Protein AF-A0A5E6TXR2-F1 (afdb_monomer_lite)

pLDDT: mean 78.75, std 15.95, range [45.56, 95.56]

InterPro domains:
  IPR027843 Domain of unknown function DUF4440 [PF14534] (9-65)
  IPR032710 NTF2-like domain superfamily [SSF54427] (4-64)

Secondary structure (DSSP, 8-state):
-HHHHHHHHHHHHHHHH-HHHHT-HHHHHHHS-TT-EEE-TTS-EEEHHHHHHHHHHHHHHHHHHHHHHHHHHHHTT-PPP-

Sequence (82 aa):
MTDTLLNEICALETALQQSQVRNDRIRLDGLLHESFEEIGRSGRHYCKATVLQDLSHALKAWHSAASRRMRRESAAAHSPQD

Foldseek 3Di:
DVVVVVVVVVVLVVLCPDPVQLLDLVSLLVSFDQPDWDQDPVRDIDGNVRSSVVSVVVVVVVVVVVVVVVVVVVVVVDDDDD

Organism: Pseudomonas fluorescens (NCBI:txid294)

Radius of gyration: 20.26 Å; chains: 1; bounding box: 59×46×38 Å

Structure (mmCIF, N/CA/C/O backbone):
data_AF-A0A5E6TXR2-F1
#
_entry.id   AF-A0A5E6TXR2-F1
#
loop_
_atom_site.group_PDB
_atom_site.id
_atom_site.type_symbol
_atom_site.label_atom_id
_atom_site.label_alt_id
_atom_site.label_comp_id
_atom_site.label_asym_id
_atom_site.label_entity_id
_atom_site.label_seq_id
_atom_site.pdbx_PDB_ins_code
_atom_site.Cartn_x
_atom_site.Cartn_y
_atom_site.Cartn_z
_atom_site.occupancy
_atom_site.B_iso_or_equiv
_atom_site.auth_seq_id
_atom_site.auth_comp_id
_atom_site.auth_asym_id
_atom_site.auth_atom_id
_atom_site.pdbx_PDB_model_num
ATOM 1 N N . MET A 1 1 ? -18.193 4.158 21.749 1.00 54.78 1 MET A N 1
ATOM 2 C CA . MET A 1 1 ? -18.377 3.711 20.345 1.00 54.78 1 MET A CA 1
ATOM 3 C C . MET A 1 1 ? -17.276 4.217 19.417 1.00 54.78 1 MET A C 1
ATOM 5 O O . MET A 1 1 ? -16.939 3.504 18.486 1.00 54.78 1 MET A O 1
ATOM 9 N N . THR A 1 2 ? -16.675 5.383 19.672 1.00 66.00 2 THR A N 1
ATOM 10 C CA . THR A 1 2 ? -15.493 5.887 18.943 1.00 66.00 2 THR A CA 1
ATOM 11 C C . THR A 1 2 ? -14.263 4.993 19.097 1.00 66.00 2 THR A C 1
ATOM 13 O O . THR A 1 2 ? -13.545 4.775 18.128 1.00 66.00 2 THR A O 1
ATOM 16 N N . ASP A 1 3 ? -14.071 4.412 20.282 1.00 80.75 3 ASP A N 1
ATOM 17 C CA . ASP A 1 3 ? -12.884 3.602 20.584 1.00 80.75 3 ASP A CA 1
ATOM 18 C C . ASP A 1 3 ? -12.824 2.310 19.761 1.00 80.75 3 ASP A C 1
ATOM 20 O O . ASP A 1 3 ? -11.747 1.859 19.393 1.00 80.75 3 ASP A O 1
ATOM 24 N N . THR A 1 4 ? -13.975 1.727 19.412 1.00 90.12 4 THR A N 1
ATOM 25 C CA . THR A 1 4 ? -14.036 0.509 18.590 1.00 90.12 4 THR A CA 1
ATOM 26 C C . THR A 1 4 ? -13.603 0.782 17.152 1.00 90.12 4 THR A C 1
ATOM 28 O O . THR A 1 4 ? -12.771 0.051 16.625 1.00 90.12 4 THR A O 1
ATOM 31 N N . LEU A 1 5 ? -14.116 1.857 16.545 1.00 91.06 5 LEU A N 1
ATOM 32 C CA . LEU A 1 5 ? -13.751 2.251 15.183 1.00 91.06 5 LEU A CA 1
ATOM 33 C C . LEU A 1 5 ? -12.282 2.681 15.099 1.00 91.06 5 LEU A C 1
ATOM 35 O O . LEU A 1 5 ? -11.582 2.303 14.166 1.00 91.06 5 LEU A O 1
ATOM 39 N N . LEU A 1 6 ? -11.802 3.442 16.087 1.00 93.31 6 LEU A N 1
ATOM 40 C CA . LEU A 1 6 ? -10.398 3.842 16.153 1.00 93.31 6 LEU A CA 1
ATOM 41 C C . LEU A 1 6 ? -9.479 2.617 16.235 1.00 93.31 6 LEU A C 1
ATOM 43 O O . LEU A 1 6 ? -8.512 2.526 15.484 1.00 93.31 6 LEU A O 1
ATOM 47 N N . ASN A 1 7 ? -9.812 1.650 17.094 1.00 94.56 7 ASN A N 1
ATOM 48 C CA . ASN A 1 7 ? -9.044 0.412 17.213 1.00 94.56 7 ASN A CA 1
ATOM 49 C C . ASN A 1 7 ? -9.036 -0.391 15.906 1.00 94.56 7 ASN A C 1
ATOM 51 O O . ASN A 1 7 ? -8.003 -0.950 15.542 1.00 94.56 7 ASN A O 1
ATOM 55 N N . GLU A 1 8 ? -10.162 -0.432 15.190 1.00 93.19 8 GLU A N 1
ATOM 56 C CA . GLU A 1 8 ? -10.260 -1.100 13.891 1.00 93.19 8 GLU A CA 1
ATOM 57 C C . GLU A 1 8 ? -9.379 -0.419 12.835 1.00 93.19 8 GLU A C 1
ATOM 59 O O . GLU A 1 8 ? -8.589 -1.092 12.172 1.00 93.19 8 GLU A O 1
ATOM 64 N N . ILE A 1 9 ? -9.421 0.913 12.738 1.00 91.31 9 ILE A N 1
ATOM 65 C CA . ILE A 1 9 ? -8.568 1.677 11.816 1.00 91.31 9 ILE A CA 1
ATOM 66 C C . ILE A 1 9 ? -7.086 1.456 12.142 1.00 91.31 9 ILE A C 1
ATOM 68 O O . ILE A 1 9 ? -6.310 1.113 11.250 1.00 91.31 9 ILE A O 1
ATOM 72 N N . CYS A 1 10 ? -6.689 1.555 13.415 1.00 93.81 10 CYS A N 1
ATOM 73 C CA . CYS A 1 10 ? -5.301 1.325 13.820 1.00 93.81 10 CYS A CA 1
ATOM 74 C C . CYS A 1 10 ? -4.833 -0.107 13.516 1.00 93.81 10 CYS A C 1
ATOM 76 O O . CYS A 1 10 ? -3.680 -0.312 13.123 1.00 93.81 10 CYS A O 1
ATOM 78 N N . ALA A 1 11 ? -5.706 -1.105 13.674 1.00 92.88 11 ALA A N 1
ATOM 79 C CA . ALA A 1 11 ? -5.389 -2.489 13.334 1.00 92.88 11 ALA A CA 1
ATOM 80 C C . ALA A 1 11 ? -5.158 -2.661 11.823 1.00 92.88 11 ALA A C 1
ATOM 82 O O . ALA A 1 11 ? -4.185 -3.307 11.423 1.00 92.88 11 ALA A O 1
ATOM 83 N N . LEU A 1 12 ? -6.000 -2.044 10.987 1.00 90.31 12 LEU A N 1
ATOM 84 C CA . LEU A 1 12 ? -5.871 -2.076 9.526 1.00 90.31 12 LEU A CA 1
ATOM 85 C C . LEU A 1 12 ? -4.606 -1.350 9.043 1.00 90.31 12 LEU A C 1
ATOM 87 O O . LEU A 1 12 ? -3.856 -1.893 8.229 1.00 90.31 12 LEU A O 1
ATOM 91 N N . GLU A 1 13 ? -4.315 -0.166 9.583 1.00 89.25 13 GLU A N 1
ATOM 92 C CA . GLU A 1 13 ? -3.089 0.583 9.277 1.00 89.25 13 GLU A CA 1
ATOM 93 C C . GLU A 1 13 ? -1.833 -0.192 9.683 1.00 89.25 13 GLU A C 1
ATOM 95 O O . GLU A 1 13 ? -0.865 -0.267 8.924 1.00 89.25 13 GLU A O 1
ATOM 100 N N . THR A 1 14 ? -1.858 -0.821 10.861 1.00 91.38 14 THR A N 1
ATOM 101 C CA . THR A 1 14 ? -0.750 -1.659 11.331 1.00 91.38 14 THR A CA 1
ATOM 102 C C . THR A 1 14 ? -0.540 -2.848 10.398 1.00 91.38 14 THR A C 1
ATOM 104 O O . THR A 1 14 ? 0.597 -3.142 10.024 1.00 91.38 14 THR A O 1
ATOM 107 N N . ALA A 1 15 ? -1.618 -3.516 9.975 1.00 86.56 15 ALA A N 1
ATOM 108 C CA . ALA A 1 15 ? -1.539 -4.622 9.026 1.00 86.56 15 ALA A CA 1
ATOM 109 C C . ALA A 1 15 ? -0.917 -4.178 7.690 1.00 86.56 15 ALA A C 1
ATOM 111 O O . ALA A 1 15 ? -0.031 -4.861 7.179 1.00 86.56 15 ALA A O 1
ATOM 112 N N . LEU A 1 16 ? -1.294 -3.007 7.164 1.00 85.50 16 LEU A N 1
ATOM 113 C CA . LEU A 1 16 ? -0.742 -2.444 5.922 1.00 85.50 16 LEU A CA 1
ATOM 114 C C . LEU A 1 16 ? 0.768 -2.151 5.971 1.00 85.50 16 LEU A C 1
ATOM 116 O O . LEU A 1 16 ? 1.410 -2.073 4.919 1.00 85.50 16 LEU A O 1
ATOM 120 N N . GLN A 1 17 ? 1.355 -1.997 7.158 1.00 83.50 17 GLN A N 1
ATOM 121 C CA . GLN A 1 17 ? 2.797 -1.776 7.322 1.00 83.50 17 GLN A CA 1
ATOM 122 C C . GLN A 1 17 ? 3.605 -3.080 7.401 1.00 83.50 17 GLN A C 1
ATOM 124 O O . GLN A 1 17 ? 4.824 -3.059 7.229 1.00 83.50 17 GLN A O 1
ATOM 129 N N . GLN A 1 18 ? 2.956 -4.226 7.619 1.00 84.75 18 GLN A N 1
ATOM 130 C CA . GLN A 1 18 ? 3.642 -5.511 7.735 1.00 84.75 18 GLN A CA 1
ATOM 131 C C . GLN A 1 18 ? 4.122 -6.006 6.369 1.00 84.75 18 GLN A C 1
ATOM 133 O O . GLN A 1 18 ? 3.344 -6.145 5.423 1.00 84.75 18 GLN A O 1
ATOM 138 N N . SER A 1 19 ? 5.404 -6.361 6.272 1.00 81.44 19 SER A N 1
ATOM 139 C CA . SER A 1 19 ? 6.027 -6.871 5.043 1.00 81.44 19 SER A CA 1
ATOM 140 C C . SER A 1 19 ? 5.291 -8.085 4.465 1.00 81.44 19 SER A C 1
ATOM 142 O O . SER A 1 19 ? 5.176 -8.227 3.252 1.00 81.44 19 SER A O 1
ATOM 144 N N . GLN A 1 20 ? 4.772 -8.957 5.331 1.00 81.50 20 GLN A N 1
ATOM 145 C CA . GLN A 1 20 ? 4.021 -10.157 4.963 1.00 81.50 20 GLN A CA 1
ATOM 146 C C . GLN A 1 20 ? 2.678 -9.820 4.303 1.00 81.50 20 GLN A C 1
ATOM 148 O O . GLN A 1 20 ? 2.229 -10.560 3.439 1.00 81.50 20 GLN A O 1
ATOM 153 N N . VAL A 1 21 ? 2.052 -8.706 4.693 1.00 80.56 21 VAL A N 1
ATOM 154 C CA . VAL A 1 21 ? 0.796 -8.219 4.108 1.00 80.56 21 VAL A CA 1
ATOM 155 C C . VAL A 1 21 ? 1.078 -7.453 2.819 1.00 80.56 21 VAL A C 1
ATOM 157 O O . VAL A 1 21 ? 0.446 -7.720 1.804 1.00 80.56 21 VAL A O 1
ATOM 160 N N . ARG A 1 22 ? 2.085 -6.569 2.812 1.00 79.69 22 ARG A N 1
ATOM 161 C CA . ARG A 1 22 ? 2.483 -5.810 1.612 1.00 79.69 22 ARG A CA 1
ATOM 162 C C . ARG A 1 22 ? 2.972 -6.691 0.462 1.00 79.69 22 ARG A C 1
ATOM 164 O O . ARG A 1 22 ? 2.877 -6.278 -0.689 1.00 7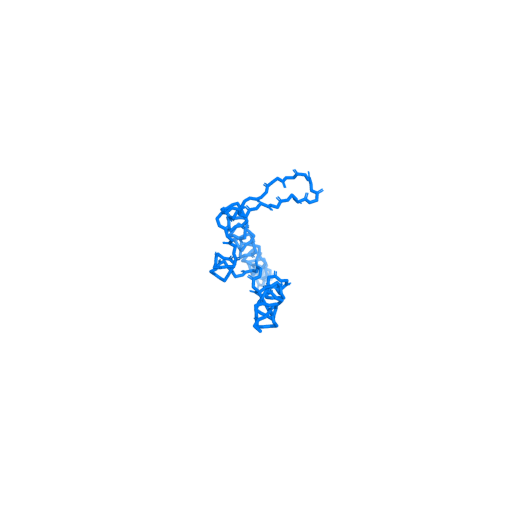9.69 22 ARG A O 1
ATOM 171 N N . ASN A 1 23 ? 3.490 -7.882 0.766 1.00 83.94 23 ASN A N 1
ATOM 172 C CA . ASN A 1 23 ? 3.943 -8.846 -0.235 1.00 83.94 23 ASN A CA 1
ATOM 173 C C . ASN A 1 23 ? 2.883 -9.898 -0.617 1.00 83.94 23 ASN A C 1
ATOM 175 O O . ASN A 1 23 ? 3.129 -10.704 -1.516 1.00 83.94 23 ASN A O 1
ATOM 179 N N . ASP A 1 24 ? 1.715 -9.899 0.032 1.00 85.75 24 ASP A N 1
ATOM 180 C CA . ASP A 1 24 ? 0.597 -10.792 -0.276 1.00 85.75 24 ASP A CA 1
ATOM 181 C C . ASP A 1 24 ? -0.452 -10.029 -1.086 1.00 85.75 24 ASP A C 1
ATOM 183 O O . ASP A 1 24 ? -1.150 -9.150 -0.582 1.00 85.75 24 ASP A O 1
ATOM 187 N N . ARG A 1 25 ? -0.578 -10.389 -2.366 1.00 89.12 25 ARG A N 1
ATOM 188 C CA . ARG A 1 25 ? -1.496 -9.706 -3.277 1.00 89.12 25 ARG A CA 1
ATOM 189 C C . ARG A 1 25 ? -2.950 -9.788 -2.813 1.00 89.12 25 ARG A C 1
ATOM 191 O O . ARG A 1 25 ? -3.659 -8.800 -2.955 1.00 89.12 25 ARG A O 1
ATOM 198 N N . ILE A 1 26 ? -3.397 -10.936 -2.304 1.00 88.81 26 ILE A N 1
ATOM 199 C CA . ILE A 1 26 ? -4.804 -11.140 -1.930 1.00 88.81 26 ILE A CA 1
ATOM 200 C C . ILE A 1 26 ? -5.128 -10.296 -0.697 1.00 88.81 26 ILE A C 1
ATOM 202 O O . ILE A 1 26 ? -6.148 -9.613 -0.663 1.00 88.81 26 ILE A O 1
ATOM 206 N N . ARG A 1 27 ? -4.234 -10.292 0.299 1.00 88.12 27 ARG A N 1
ATOM 207 C CA . A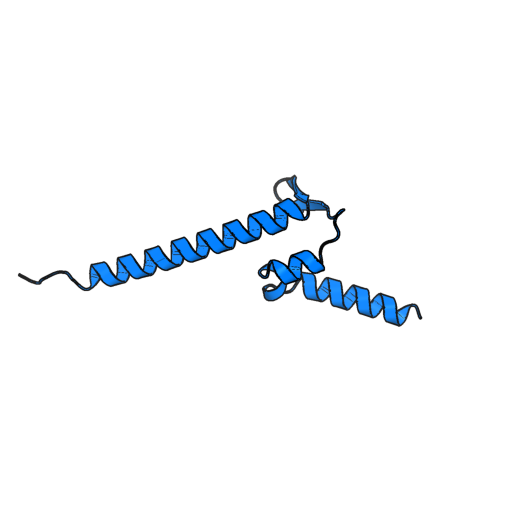RG A 1 27 ? -4.418 -9.465 1.500 1.00 88.12 27 ARG A CA 1
ATOM 208 C C . ARG A 1 27 ? -4.366 -7.976 1.187 1.00 88.12 27 ARG A C 1
ATOM 210 O O . ARG A 1 27 ? -5.189 -7.224 1.697 1.00 88.12 27 ARG A O 1
ATOM 217 N N . LEU A 1 28 ? -3.424 -7.555 0.347 1.00 89.88 28 LEU A N 1
ATOM 218 C CA . LEU A 1 28 ? -3.296 -6.154 -0.035 1.00 89.88 28 LEU A CA 1
ATOM 219 C C . LEU A 1 28 ? -4.513 -5.670 -0.840 1.00 89.88 28 LEU A C 1
ATOM 221 O O . LEU A 1 28 ? -4.977 -4.556 -0.627 1.00 89.88 28 LEU A O 1
ATOM 225 N N . ASP A 1 29 ? -5.073 -6.514 -1.709 1.00 92.88 29 ASP A N 1
ATOM 226 C CA . ASP A 1 29 ? -6.278 -6.203 -2.488 1.00 92.88 29 ASP A CA 1
ATOM 227 C C . ASP A 1 29 ? -7.502 -5.918 -1.601 1.00 92.88 29 ASP A C 1
ATOM 229 O O . ASP A 1 29 ? -8.244 -4.972 -1.863 1.00 92.88 29 ASP A O 1
ATOM 233 N N . GLY A 1 30 ? -7.678 -6.678 -0.515 1.00 90.44 30 GLY A N 1
ATOM 234 C CA . GLY A 1 30 ? -8.766 -6.462 0.445 1.00 90.44 30 GLY A CA 1
ATOM 235 C C . GLY A 1 30 ? -8.589 -5.236 1.350 1.00 90.44 30 GLY A C 1
ATOM 236 O O . GLY A 1 30 ? -9.573 -4.730 1.880 1.00 90.44 30 GLY A O 1
ATOM 237 N N . LEU A 1 31 ? -7.355 -4.755 1.529 1.00 90.50 31 LEU A N 1
ATOM 238 C CA . LEU A 1 31 ? -7.049 -3.600 2.385 1.00 90.50 31 LEU A CA 1
ATOM 239 C C . LEU A 1 31 ? -7.033 -2.271 1.623 1.00 90.50 31 LEU A C 1
ATOM 241 O O . LEU A 1 31 ? -7.216 -1.217 2.229 1.00 90.50 31 LEU A O 1
ATOM 245 N N . LEU A 1 32 ? -6.799 -2.296 0.309 1.00 91.75 32 LEU A N 1
ATOM 246 C CA . LEU A 1 32 ? -6.800 -1.091 -0.514 1.00 91.75 32 LEU A CA 1
ATOM 247 C C . LEU A 1 32 ? -8.205 -0.797 -1.048 1.00 91.75 32 LEU A C 1
ATOM 249 O O . LEU A 1 32 ? -8.823 -1.616 -1.731 1.00 91.75 32 LEU A O 1
ATOM 253 N N . HIS A 1 33 ? -8.680 0.417 -0.787 1.00 93.44 33 HIS A N 1
ATOM 254 C CA . HIS A 1 33 ? -9.911 0.933 -1.378 1.00 93.44 33 HIS A CA 1
ATOM 255 C C . HIS A 1 33 ? -9.730 1.211 -2.883 1.00 93.44 33 HIS A C 1
ATOM 257 O O . HIS A 1 33 ? -8.624 1.495 -3.339 1.00 93.44 33 HIS A O 1
ATOM 263 N N . GLU A 1 34 ? -10.809 1.174 -3.669 1.00 93.31 34 GLU A N 1
ATOM 264 C CA . GLU A 1 34 ? -10.742 1.412 -5.125 1.00 93.31 34 GLU A CA 1
ATOM 265 C C . GLU A 1 34 ? -10.257 2.823 -5.485 1.00 93.31 34 GLU A C 1
ATOM 267 O O . GLU A 1 34 ? -9.588 3.018 -6.495 1.00 93.31 34 GLU A O 1
ATOM 272 N N . SER A 1 35 ? -10.532 3.804 -4.624 1.00 95.00 35 SER A N 1
ATOM 273 C CA . SER A 1 35 ? -10.045 5.184 -4.766 1.00 95.00 35 SER A CA 1
ATOM 274 C C . SER A 1 35 ? -8.646 5.406 -4.178 1.00 95.00 35 SER A C 1
ATOM 276 O O . SER A 1 35 ? -8.283 6.543 -3.886 1.00 95.00 35 SER A O 1
ATOM 278 N N . PHE A 1 36 ? -7.896 4.340 -3.889 1.00 93.06 36 PHE A N 1
ATOM 279 C CA . PHE A 1 36 ? -6.551 4.459 -3.340 1.00 93.06 36 PHE A CA 1
ATOM 280 C C . PHE A 1 36 ? -5.612 5.147 -4.334 1.00 93.06 36 PHE A C 1
ATOM 282 O O . PHE A 1 36 ? -5.494 4.716 -5.485 1.00 93.06 36 PHE A O 1
ATOM 289 N N . GLU A 1 37 ? -4.887 6.149 -3.837 1.00 94.75 37 GLU A N 1
ATOM 290 C CA . GLU A 1 37 ? -3.833 6.861 -4.549 1.00 94.75 37 GLU A CA 1
ATOM 291 C C . GLU A 1 37 ? -2.616 7.063 -3.635 1.00 94.75 37 GLU A C 1
ATOM 293 O O . GLU A 1 37 ? -2.743 7.489 -2.488 1.00 94.75 37 GLU A O 1
ATOM 298 N N . GLU A 1 38 ? -1.423 6.781 -4.155 1.00 92.06 38 GLU A N 1
ATOM 299 C CA . GLU A 1 38 ? -0.139 7.007 -3.490 1.00 92.06 38 GLU A CA 1
ATOM 300 C C . GLU A 1 38 ? 0.833 7.687 -4.458 1.00 92.06 38 GLU A C 1
ATOM 302 O O . GLU A 1 38 ? 0.907 7.343 -5.639 1.00 92.06 38 GLU A O 1
ATOM 307 N N . ILE A 1 39 ? 1.618 8.639 -3.954 1.00 93.75 39 ILE A N 1
ATOM 308 C CA . ILE A 1 39 ? 2.713 9.261 -4.702 1.00 93.75 39 ILE A CA 1
ATOM 309 C C . ILE A 1 39 ? 4.022 8.701 -4.152 1.00 93.75 39 ILE A C 1
ATOM 311 O O . ILE A 1 39 ? 4.403 8.966 -3.012 1.00 93.75 39 ILE A O 1
ATOM 315 N N . GLY A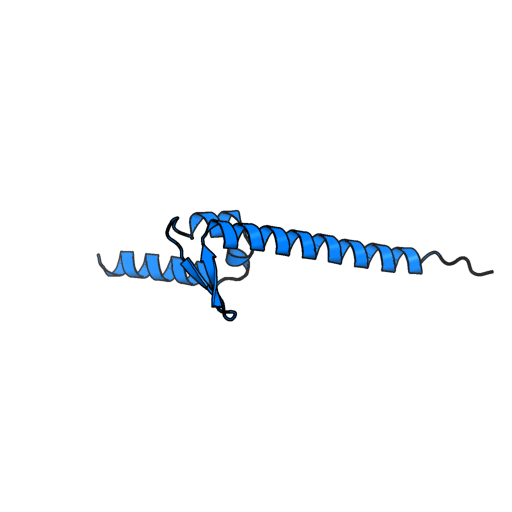 1 40 ? 4.718 7.911 -4.969 1.00 88.25 40 GLY A N 1
ATOM 316 C CA . GLY A 1 40 ? 6.001 7.330 -4.593 1.00 88.25 40 GLY A CA 1
ATOM 317 C C . GLY A 1 40 ? 7.111 8.380 -4.517 1.00 88.25 40 GLY A C 1
ATOM 318 O O . GLY A 1 40 ? 6.998 9.482 -5.051 1.00 88.25 40 GLY A O 1
ATOM 319 N N . ARG A 1 41 ? 8.257 8.011 -3.930 1.00 88.81 41 ARG A N 1
ATOM 320 C CA . ARG A 1 41 ? 9.430 8.906 -3.802 1.00 88.81 41 ARG A CA 1
ATOM 321 C C . ARG A 1 41 ? 9.943 9.476 -5.133 1.00 88.81 41 ARG A C 1
ATOM 323 O O . ARG A 1 41 ? 10.626 10.490 -5.130 1.00 88.81 41 ARG A O 1
ATOM 330 N N . SER A 1 42 ? 9.643 8.825 -6.254 1.00 91.56 42 SER A N 1
ATOM 331 C CA . SER A 1 42 ? 9.990 9.281 -7.606 1.00 91.56 42 SER A CA 1
ATOM 332 C C . SER A 1 42 ? 9.008 10.300 -8.197 1.00 91.56 42 SER A C 1
ATOM 334 O O . SER A 1 42 ? 9.214 10.744 -9.322 1.00 91.56 42 SER A O 1
ATOM 336 N N . GLY A 1 43 ? 7.917 10.624 -7.497 1.00 93.25 43 GLY A N 1
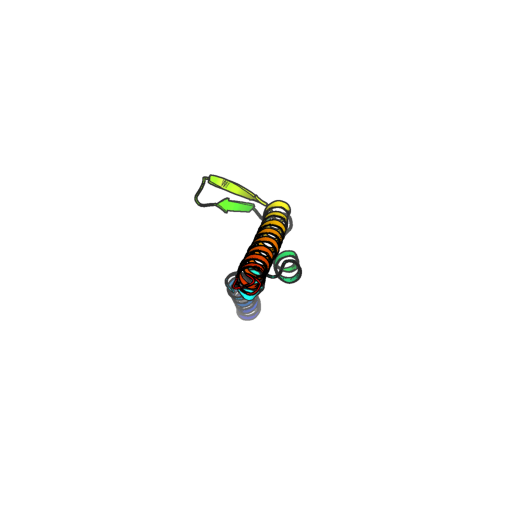ATOM 337 C CA . GLY A 1 43 ? 6.792 11.392 -8.039 1.00 93.25 43 GLY A CA 1
ATOM 338 C C . GLY A 1 43 ? 5.830 10.557 -8.890 1.00 93.25 43 GLY A C 1
ATOM 339 O O . GLY A 1 43 ? 4.868 11.089 -9.436 1.00 93.25 43 GLY A O 1
ATOM 340 N N . ARG A 1 44 ? 6.060 9.243 -9.020 1.00 93.12 44 ARG A N 1
ATOM 341 C CA . ARG A 1 44 ? 5.134 8.354 -9.727 1.00 93.12 44 ARG A CA 1
ATOM 342 C C . ARG A 1 44 ? 3.860 8.162 -8.907 1.00 93.12 44 ARG A C 1
ATOM 344 O O . ARG A 1 44 ? 3.937 7.865 -7.718 1.00 93.12 44 ARG A O 1
ATOM 351 N N . HIS A 1 45 ? 2.716 8.280 -9.571 1.00 93.94 45 HIS A N 1
ATOM 352 C CA . HIS A 1 45 ? 1.410 7.981 -8.997 1.00 93.94 45 HIS A CA 1
ATOM 353 C C . HIS A 1 45 ? 1.116 6.482 -9.079 1.00 93.94 45 HIS A C 1
ATOM 355 O O . HIS A 1 45 ? 1.369 5.839 -10.103 1.00 93.94 45 HIS A O 1
ATOM 361 N N . TYR A 1 46 ? 0.553 5.955 -8.001 1.00 93.12 46 TYR A N 1
ATOM 362 C CA . TYR A 1 46 ? 0.162 4.569 -7.843 1.00 93.12 46 TYR A CA 1
ATOM 363 C C . TYR A 1 46 ? -1.299 4.505 -7.416 1.00 93.12 46 TYR A C 1
ATOM 365 O O . TYR A 1 46 ? -1.666 5.026 -6.370 1.00 93.12 46 TYR A O 1
ATOM 373 N N . CYS A 1 47 ? -2.126 3.834 -8.209 1.00 95.56 47 CYS A N 1
ATOM 374 C CA . CYS A 1 47 ? -3.452 3.395 -7.791 1.00 95.56 47 CYS A CA 1
ATOM 375 C C . CYS A 1 47 ? -3.430 1.918 -7.377 1.00 95.56 47 CYS A C 1
ATOM 377 O O . CYS A 1 47 ? -2.462 1.197 -7.661 1.00 95.56 47 CYS A O 1
ATOM 379 N N . LYS A 1 48 ? -4.524 1.435 -6.777 1.00 94.50 48 LYS A N 1
ATOM 380 C CA . LYS A 1 48 ? -4.681 0.037 -6.338 1.00 94.50 48 LYS A CA 1
ATOM 381 C C . LYS A 1 48 ? -4.245 -0.969 -7.410 1.00 94.50 48 LYS A C 1
ATOM 383 O O . LYS A 1 48 ? -3.410 -1.836 -7.151 1.00 94.50 48 LYS A O 1
ATOM 388 N N . ALA A 1 49 ? -4.731 -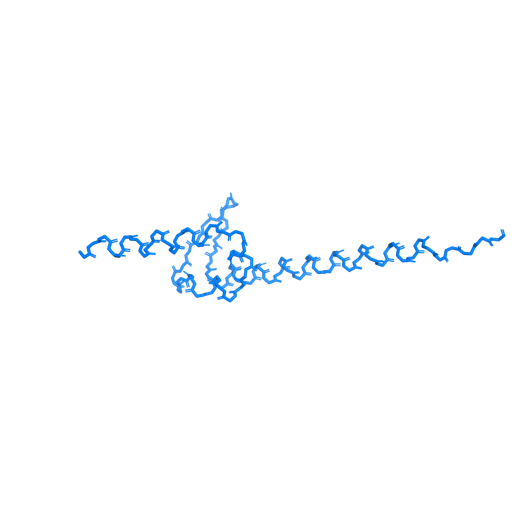0.805 -8.641 1.00 94.56 49 ALA A N 1
ATOM 389 C CA . ALA A 1 49 ? -4.394 -1.693 -9.752 1.00 94.56 49 ALA A CA 1
ATOM 390 C C . ALA A 1 49 ? -2.883 -1.729 -10.039 1.00 94.56 49 ALA A C 1
ATOM 392 O O . ALA A 1 49 ? -2.307 -2.810 -10.185 1.00 94.56 49 ALA A O 1
ATOM 393 N N . THR A 1 50 ? -2.229 -0.563 -10.061 1.00 93.94 50 THR A N 1
ATOM 394 C CA . THR A 1 50 ? -0.784 -0.465 -10.326 1.00 93.94 50 THR A CA 1
ATOM 395 C C . THR A 1 50 ? 0.061 -1.059 -9.200 1.00 93.94 50 THR A C 1
ATOM 397 O O . THR A 1 50 ? 1.013 -1.778 -9.489 1.00 93.94 50 THR A O 1
ATOM 400 N N . VAL A 1 51 ? -0.315 -0.858 -7.930 1.00 91.00 51 VAL A N 1
ATOM 401 C CA . VAL A 1 51 ? 0.390 -1.449 -6.777 1.00 91.00 51 VAL A CA 1
ATOM 402 C C . VAL A 1 51 ? 0.310 -2.970 -6.824 1.00 91.00 51 VAL A C 1
ATOM 404 O O . VAL A 1 51 ? 1.323 -3.664 -6.716 1.00 91.00 51 VAL A O 1
ATOM 407 N N . LEU A 1 52 ? -0.893 -3.507 -7.038 1.00 91.75 52 LEU A N 1
ATOM 408 C CA . LEU A 1 52 ? -1.094 -4.948 -7.096 1.00 91.75 52 LEU A CA 1
ATOM 409 C C . LEU A 1 52 ? -0.368 -5.567 -8.307 1.00 91.75 52 LEU A C 1
ATOM 411 O O . LEU A 1 52 ? 0.100 -6.711 -8.237 1.00 91.75 52 LEU A O 1
ATOM 415 N N . GLN A 1 53 ? -0.290 -4.853 -9.436 1.00 90.31 53 GLN A N 1
ATOM 416 C CA . GLN A 1 53 ? 0.453 -5.292 -10.619 1.00 90.31 53 GLN A CA 1
ATOM 417 C C . GLN A 1 53 ? 1.964 -5.310 -10.365 1.00 90.31 53 GLN A C 1
ATOM 419 O O . GLN A 1 53 ? 2.606 -6.329 -10.638 1.00 90.31 53 GLN A O 1
ATOM 424 N N . ASP A 1 54 ? 2.520 -4.242 -9.796 1.00 86.69 54 ASP A N 1
ATOM 425 C CA . ASP A 1 54 ? 3.950 -4.131 -9.502 1.00 86.69 54 ASP A CA 1
ATOM 426 C C . ASP A 1 54 ? 4.401 -5.201 -8.500 1.00 86.69 54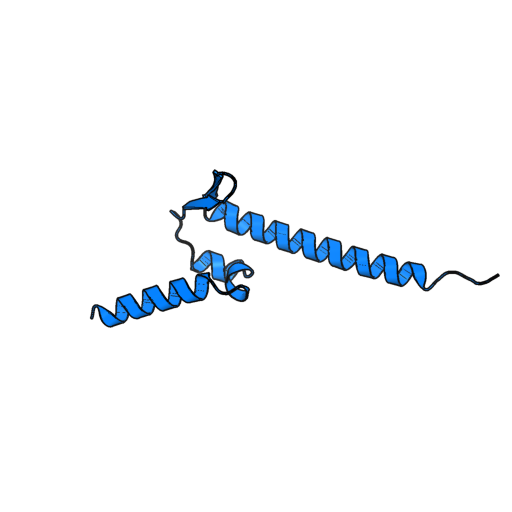 ASP A C 1
ATOM 428 O O . ASP A 1 54 ? 5.455 -5.816 -8.687 1.00 86.69 54 ASP A O 1
ATOM 432 N N . LEU A 1 55 ? 3.562 -5.536 -7.514 1.00 84.62 55 LEU A N 1
ATOM 433 C CA . LEU A 1 55 ? 3.813 -6.661 -6.614 1.00 84.62 55 LEU A CA 1
ATOM 434 C C . LEU A 1 55 ? 3.946 -7.991 -7.377 1.00 84.62 55 LEU A C 1
ATOM 436 O O . LEU A 1 55 ? 4.866 -8.773 -7.131 1.00 84.62 55 LEU A O 1
ATOM 440 N N . SER A 1 56 ? 3.076 -8.241 -8.359 1.00 74.94 56 SER A N 1
ATOM 441 C CA . SER A 1 56 ? 3.159 -9.454 -9.183 1.00 74.94 56 SER A CA 1
ATOM 442 C C . SER A 1 56 ? 4.447 -9.506 -10.017 1.00 74.94 56 SER A C 1
ATOM 444 O O . SER A 1 56 ? 5.021 -10.580 -10.214 1.00 74.94 56 SER A O 1
ATOM 446 N N . HIS A 1 57 ? 4.930 -8.352 -10.486 1.00 72.56 57 HIS A N 1
ATOM 447 C CA . HIS A 1 57 ? 6.169 -8.246 -11.254 1.00 72.56 57 HIS A CA 1
ATOM 448 C C . HIS A 1 57 ? 7.394 -8.457 -10.364 1.00 72.56 57 HIS A C 1
ATOM 450 O O . HIS A 1 57 ? 8.297 -9.204 -10.747 1.00 72.56 57 HIS A O 1
ATOM 456 N N . ALA A 1 58 ? 7.399 -7.877 -9.161 1.00 69.31 58 ALA A N 1
ATOM 457 C CA . ALA A 1 58 ? 8.437 -8.106 -8.165 1.00 69.31 58 ALA A CA 1
ATOM 458 C C . ALA A 1 58 ? 8.537 -9.599 -7.817 1.00 69.31 58 ALA A C 1
ATOM 460 O O . ALA A 1 58 ? 9.613 -10.185 -7.933 1.00 69.31 58 ALA A O 1
ATOM 461 N N . LEU A 1 59 ? 7.413 -10.258 -7.518 1.00 60.31 59 LEU A N 1
ATOM 462 C CA . LEU A 1 59 ? 7.392 -11.697 -7.244 1.00 60.31 59 LEU A CA 1
ATOM 463 C C . LEU A 1 59 ? 7.941 -12.517 -8.423 1.00 60.31 59 LEU A C 1
ATOM 465 O O . LEU A 1 59 ? 8.769 -13.407 -8.219 1.00 60.31 59 LEU A O 1
ATOM 469 N N . LYS A 1 60 ? 7.556 -12.204 -9.668 1.00 59.81 60 LYS A N 1
ATOM 470 C CA . LYS A 1 60 ? 8.080 -12.885 -10.871 1.00 59.81 60 LYS A CA 1
ATOM 471 C C . LYS A 1 60 ? 9.589 -12.684 -11.055 1.00 59.81 60 LYS A C 1
ATOM 473 O O . LYS A 1 60 ? 10.301 -13.636 -11.391 1.00 59.81 60 LYS A O 1
ATOM 478 N N . ALA A 1 61 ? 10.089 -11.470 -10.828 1.00 60.91 61 ALA A N 1
ATOM 479 C CA . ALA A 1 61 ? 11.511 -11.152 -10.933 1.00 60.91 61 ALA A CA 1
ATOM 480 C C . ALA A 1 61 ? 12.343 -11.931 -9.901 1.00 60.91 61 ALA A C 1
ATOM 482 O O . ALA A 1 61 ? 13.392 -12.478 -10.251 1.00 60.91 61 ALA A O 1
ATOM 483 N N . TRP A 1 62 ? 11.841 -12.057 -8.668 1.00 56.09 62 TRP A N 1
ATOM 484 C CA . TRP A 1 62 ? 12.483 -12.823 -7.598 1.00 56.09 62 TRP A CA 1
ATOM 485 C C . TRP A 1 62 ? 12.522 -14.326 -7.901 1.00 56.09 62 TRP A C 1
ATOM 487 O O . TRP A 1 62 ? 13.592 -14.928 -7.808 1.00 56.09 62 TRP A O 1
ATOM 497 N N . HIS A 1 63 ? 11.419 -14.926 -8.365 1.00 58.12 63 HIS A N 1
ATOM 498 C CA . HIS A 1 63 ? 11.404 -16.340 -8.777 1.00 58.12 63 HIS A CA 1
ATOM 499 C C . HIS A 1 63 ? 12.374 -16.618 -9.937 1.00 58.12 63 HIS A C 1
ATOM 501 O O . HIS A 1 63 ? 13.111 -17.609 -9.929 1.00 58.12 63 HIS A O 1
ATOM 507 N N . SER A 1 64 ? 12.431 -15.714 -10.917 1.00 61.97 64 SER A N 1
ATOM 508 C CA . SER A 1 64 ? 13.333 -15.834 -12.069 1.00 61.97 64 SER A CA 1
ATOM 509 C C . SER A 1 64 ? 14.807 -15.694 -11.669 1.00 61.97 64 SER A C 1
ATOM 511 O O . SER A 1 64 ? 15.669 -16.402 -12.190 1.00 61.97 64 SER A O 1
ATOM 513 N N . ALA A 1 65 ? 15.119 -14.794 -10.733 1.00 58.72 65 ALA A N 1
ATOM 514 C CA . ALA A 1 65 ? 16.469 -14.611 -10.207 1.00 58.72 65 ALA A CA 1
ATOM 515 C C . ALA A 1 65 ? 16.925 -15.795 -9.337 1.00 58.72 65 ALA A C 1
ATOM 517 O O . ALA A 1 65 ? 18.041 -16.281 -9.525 1.00 58.72 65 ALA A O 1
ATOM 518 N N . ALA A 1 66 ? 16.056 -16.306 -8.460 1.00 61.12 66 ALA A N 1
ATOM 519 C CA . ALA A 1 66 ? 16.326 -17.494 -7.649 1.00 61.12 66 ALA A CA 1
ATOM 520 C C . ALA A 1 66 ? 16.602 -18.731 -8.525 1.00 61.12 66 ALA A C 1
ATOM 522 O O . ALA A 1 66 ? 17.581 -19.446 -8.312 1.00 61.12 66 ALA A O 1
ATOM 523 N N . SER A 1 67 ? 15.822 -18.910 -9.595 1.00 59.50 67 SER A N 1
ATOM 524 C CA . SER A 1 67 ? 16.002 -20.005 -10.561 1.00 59.50 67 SER A CA 1
ATOM 525 C C . SER A 1 67 ? 17.329 -19.917 -11.333 1.00 59.50 67 SER A C 1
ATOM 527 O O . SER A 1 67 ? 17.954 -20.937 -11.630 1.00 59.50 67 SER A O 1
ATOM 529 N N . ARG A 1 68 ? 17.802 -18.701 -11.649 1.00 58.97 68 ARG A N 1
ATOM 530 C CA . ARG A 1 68 ? 19.112 -18.493 -12.298 1.00 58.97 68 ARG A CA 1
ATOM 531 C C . ARG A 1 68 ? 20.284 -18.839 -11.382 1.00 58.97 68 ARG A C 1
ATOM 533 O O . ARG A 1 68 ? 21.299 -19.329 -11.876 1.00 58.97 68 ARG A O 1
ATOM 540 N N . ARG A 1 69 ? 20.150 -18.606 -10.073 1.00 57.31 69 ARG A N 1
ATOM 541 C CA . ARG A 1 69 ? 21.179 -18.950 -9.084 1.00 57.31 69 ARG A CA 1
ATOM 542 C C . ARG A 1 69 ? 21.371 -20.468 -8.982 1.00 57.31 69 ARG A C 1
ATOM 544 O O . ARG A 1 69 ? 22.493 -20.934 -9.149 1.00 57.31 69 ARG A O 1
ATOM 551 N N . MET A 1 70 ? 20.277 -21.229 -8.889 1.00 54.06 70 MET A N 1
ATOM 552 C CA . MET A 1 70 ? 20.320 -22.700 -8.854 1.00 54.06 70 MET A CA 1
ATOM 553 C C . MET A 1 70 ? 20.939 -23.334 -10.114 1.00 54.06 70 MET A C 1
ATOM 555 O O . MET A 1 70 ? 21.702 -24.295 -10.010 1.00 54.06 70 MET A O 1
ATOM 559 N N . ARG A 1 71 ? 20.675 -22.794 -11.318 1.00 57.12 71 ARG A N 1
ATOM 560 C CA . ARG A 1 71 ? 21.298 -23.315 -12.555 1.00 57.12 71 ARG A CA 1
ATOM 561 C C . ARG A 1 71 ? 22.809 -23.089 -12.615 1.00 57.12 71 ARG A C 1
ATOM 563 O O . ARG A 1 71 ? 23.513 -23.948 -13.134 1.00 57.12 71 ARG A O 1
ATOM 570 N N . ARG A 1 72 ? 23.315 -21.960 -12.103 1.00 54.09 72 ARG A N 1
ATOM 571 C CA . ARG A 1 72 ? 24.763 -21.683 -12.078 1.00 54.09 72 ARG A CA 1
ATOM 572 C C . ARG A 1 72 ? 25.500 -22.590 -11.095 1.00 54.09 72 ARG A C 1
ATOM 574 O O . ARG A 1 72 ? 26.565 -23.090 -11.432 1.00 54.09 72 ARG A O 1
ATOM 581 N N . GLU A 1 73 ? 24.906 -22.842 -9.932 1.00 54.91 73 GLU A N 1
ATOM 582 C CA . GLU A 1 73 ? 25.463 -23.749 -8.918 1.00 54.91 73 GLU A CA 1
ATOM 583 C C . GLU A 1 73 ? 25.477 -25.210 -9.412 1.00 54.91 73 GLU A C 1
ATOM 585 O O . GLU A 1 73 ? 26.455 -25.919 -9.203 1.00 54.91 73 GLU A O 1
ATOM 590 N N . SER A 1 74 ? 24.458 -25.635 -10.171 1.00 52.66 74 SER A N 1
ATOM 591 C CA . SER A 1 74 ? 24.406 -26.987 -10.761 1.00 52.66 74 SER A CA 1
ATOM 592 C C . SER A 1 74 ? 25.384 -27.182 -11.930 1.00 52.66 74 SER A C 1
ATOM 594 O O . SER A 1 74 ? 25.957 -28.257 -12.081 1.00 52.66 74 SER A O 1
ATOM 596 N N . ALA A 1 75 ? 25.598 -26.151 -12.758 1.00 56.47 75 ALA A N 1
ATOM 597 C CA . ALA A 1 75 ? 26.534 -26.212 -13.884 1.00 56.47 75 ALA A CA 1
ATOM 598 C C . ALA A 1 75 ? 28.008 -26.212 -13.436 1.00 56.47 75 ALA A C 1
ATOM 600 O O . ALA A 1 75 ? 28.843 -26.824 -14.091 1.00 56.47 75 ALA A O 1
ATOM 601 N N . ALA A 1 76 ? 28.325 -25.579 -12.301 1.00 57.88 76 ALA A N 1
ATOM 602 C CA . ALA A 1 76 ? 29.672 -25.593 -11.727 1.00 57.88 76 ALA A CA 1
ATOM 603 C C . ALA A 1 76 ? 30.073 -26.958 -11.125 1.00 57.88 76 ALA A C 1
ATOM 605 O O . ALA A 1 76 ? 31.254 -27.195 -10.896 1.00 57.88 76 ALA A O 1
ATOM 606 N N . ALA A 1 77 ? 29.112 -27.857 -10.884 1.00 57.31 77 ALA A N 1
ATOM 607 C CA . ALA A 1 77 ? 29.347 -29.171 -10.280 1.00 57.31 77 ALA A CA 1
ATOM 608 C C . ALA A 1 77 ? 29.596 -30.307 -11.298 1.00 57.31 77 ALA A C 1
ATOM 610 O O . ALA A 1 77 ? 29.809 -31.441 -10.883 1.00 57.31 77 ALA A O 1
ATOM 611 N N . HIS A 1 78 ? 29.547 -30.037 -12.610 1.00 49.12 78 HIS A N 1
ATOM 612 C CA . HIS A 1 78 ? 29.683 -31.044 -13.680 1.00 49.12 78 HIS A CA 1
ATOM 613 C C . HIS A 1 78 ? 30.817 -30.733 -14.679 1.00 49.12 78 HIS A C 1
ATOM 615 O O . HIS A 1 78 ? 30.712 -31.066 -15.858 1.00 49.12 78 HIS A O 1
ATOM 621 N N . SER A 1 79 ? 31.920 -30.123 -14.232 1.00 45.56 79 SER A N 1
ATOM 622 C CA . SER A 1 79 ? 33.162 -30.174 -15.021 1.00 45.56 79 SER A CA 1
ATOM 623 C C . SER A 1 79 ? 33.778 -31.574 -14.903 1.00 45.56 79 SER A C 1
ATOM 625 O O . SER A 1 79 ? 34.105 -31.973 -13.783 1.00 45.56 79 SER A O 1
ATOM 627 N N . PRO A 1 80 ? 33.963 -32.323 -16.006 1.00 55.47 80 PRO A N 1
ATOM 628 C CA . PRO A 1 80 ? 34.794 -33.517 -15.990 1.00 55.47 80 PRO A CA 1
ATOM 629 C C . PRO A 1 80 ? 36.246 -33.068 -15.793 1.00 55.47 80 PRO A C 1
ATOM 631 O O . PRO A 1 80 ? 36.716 -32.178 -16.501 1.00 55.47 80 PRO A O 1
ATOM 634 N N . GLN A 1 81 ? 36.933 -33.636 -14.803 1.00 53.94 81 GLN A N 1
ATOM 635 C CA . GLN A 1 81 ? 38.390 -33.558 -14.750 1.00 53.94 81 GLN A CA 1
ATOM 636 C C . GLN A 1 81 ? 38.942 -34.516 -15.810 1.00 53.94 81 GLN A C 1
ATOM 638 O O . GLN A 1 81 ? 38.624 -35.706 -15.761 1.00 53.94 81 GLN A O 1
ATOM 643 N N . ASP A 1 82 ? 39.706 -33.967 -16.755 1.00 51.31 82 ASP A N 1
ATOM 644 C CA . ASP A 1 82 ? 40.613 -34.714 -17.635 1.00 51.31 82 ASP A CA 1
ATOM 645 C C . ASP A 1 82 ? 41.765 -35.349 -16.836 1.00 51.31 82 ASP A C 1
ATOM 647 O O . ASP A 1 82 ? 42.237 -34.710 -15.860 1.00 51.31 82 ASP A O 1
#